Protein AF-A0A173H028-F1 (afdb_monomer_lite)

InterPro domains:
  IPR029062 Class I glutamine amidotransferase-like [G3DSA:3.40.50.880] (1-66)
  IPR029062 Class I glutamine amidotransferase-like [SSF52317] (2-49)

Secondary structur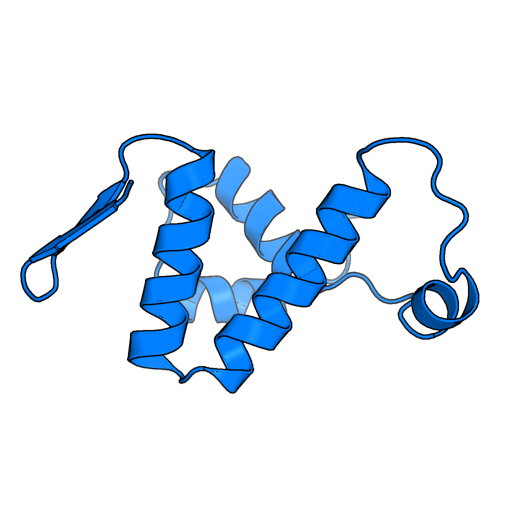e (DSSP, 8-state):
-EEEETTEEEESSHHHHHHHHHHHHHHHH-HHHHHHHHHHHHHHHHHHS----S-HHHHHHT-SPPHHHHHHHHHHH-TTS---HHHHHHHHHH-S----

Organism: NCBI:txid656179

pLDDT: mean 73.79, std 15.65, range [30.72, 91.56]

Structure (mmCIF, N/CA/C/O backbone):
data_AF-A0A173H028-F1
#
_entry.id   AF-A0A173H028-F1
#
loop_
_atom_site.group_PDB
_atom_site.id
_atom_site.type_symbol
_atom_site.label_atom_id
_atom_site.label_alt_id
_atom_site.label_comp_id
_atom_site.label_asym_id
_atom_site.label_entity_id
_atom_site.label_seq_id
_atom_site.pdbx_PDB_ins_code
_atom_site.Cartn_x
_atom_site.Cartn_y
_atom_site.Cartn_z
_atom_site.occupancy
_atom_site.B_iso_or_equiv
_atom_site.auth_seq_id
_atom_site.auth_comp_id
_atom_site.auth_asym_id
_atom_site.auth_atom_id
_atom_site.pdbx_PDB_model_num
ATOM 1 N N . MET A 1 1 ? 4.346 14.752 3.315 1.00 75.75 1 MET A N 1
ATOM 2 C CA . MET A 1 1 ? 2.957 15.223 3.267 1.00 75.75 1 MET A CA 1
ATOM 3 C C . MET A 1 1 ? 2.275 14.547 2.096 1.00 75.75 1 MET A C 1
ATOM 5 O O . MET A 1 1 ? 2.845 14.534 1.010 1.00 75.75 1 MET A O 1
ATOM 9 N N . PHE A 1 2 ? 1.100 13.978 2.335 1.00 87.88 2 PHE A N 1
ATOM 10 C CA . PHE A 1 2 ? 0.178 13.560 1.288 1.00 87.88 2 PHE A CA 1
ATOM 11 C C . PHE A 1 2 ? -1.139 14.326 1.458 1.00 87.88 2 PHE A C 1
ATOM 13 O O . PHE A 1 2 ? -1.397 14.877 2.531 1.00 87.88 2 PHE A O 1
ATOM 20 N N . VAL A 1 3 ? -1.945 14.383 0.403 1.00 89.75 3 VAL A N 1
ATOM 21 C CA . VAL A 1 3 ? -3.280 14.992 0.407 1.00 89.75 3 VAL A CA 1
ATOM 22 C C . VAL A 1 3 ? -4.273 13.982 -0.152 1.00 89.75 3 VAL A C 1
ATOM 24 O O . VAL A 1 3 ? -3.948 13.270 -1.100 1.00 89.75 3 VAL A O 1
ATOM 27 N N . ARG A 1 4 ? -5.470 13.940 0.439 1.00 91.56 4 ARG A N 1
ATOM 28 C CA . ARG A 1 4 ? -6.629 13.197 -0.059 1.00 91.56 4 ARG A CA 1
ATOM 29 C C . ARG A 1 4 ? -7.727 14.188 -0.437 1.00 91.56 4 ARG A C 1
ATOM 31 O O . ARG A 1 4 ? -8.111 15.003 0.400 1.00 91.56 4 ARG A O 1
ATOM 38 N N . ASP A 1 5 ? -8.241 14.076 -1.654 1.00 90.62 5 ASP A N 1
ATOM 39 C CA . ASP A 1 5 ? -9.425 14.783 -2.141 1.00 90.62 5 ASP A CA 1
ATOM 40 C C . ASP A 1 5 ? -10.408 13.758 -2.726 1.00 90.62 5 ASP A C 1
ATOM 42 O O . ASP A 1 5 ? -10.208 13.229 -3.820 1.00 90.62 5 ASP A O 1
ATOM 46 N N . GLY A 1 6 ? -11.425 13.396 -1.939 1.00 89.44 6 GLY A N 1
ATOM 47 C CA . GLY A 1 6 ? -12.320 12.282 -2.256 1.00 89.44 6 GLY A CA 1
ATOM 48 C C . GLY A 1 6 ? -11.557 10.961 -2.404 1.00 89.44 6 GLY A C 1
ATOM 49 O O . GLY A 1 6 ? -10.973 10.463 -1.433 1.00 89.44 6 GLY A O 1
ATOM 50 N N . ASP A 1 7 ? -11.567 10.425 -3.623 1.00 86.19 7 ASP A N 1
ATOM 51 C CA . ASP A 1 7 ? -10.892 9.179 -4.008 1.00 86.19 7 ASP A CA 1
ATOM 52 C C . ASP A 1 7 ? -9.484 9.418 -4.581 1.00 86.19 7 ASP A C 1
ATOM 54 O O . ASP A 1 7 ? -8.745 8.469 -4.839 1.00 86.19 7 ASP A O 1
ATOM 58 N N . LEU A 1 8 ? -9.078 10.680 -4.771 1.00 89.06 8 LEU A N 1
ATOM 59 C CA . LEU A 1 8 ? -7.753 11.032 -5.271 1.00 89.06 8 LEU 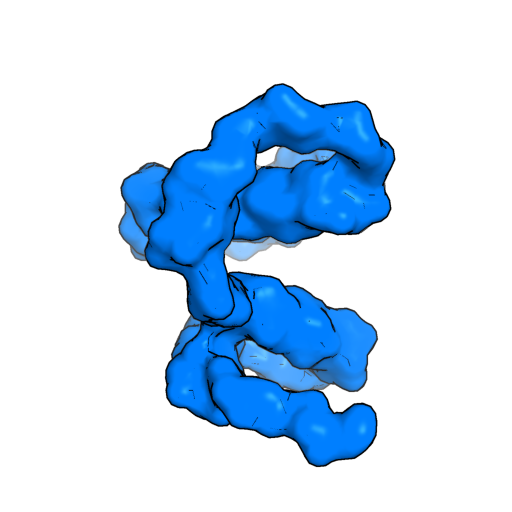A CA 1
ATOM 60 C C . LEU A 1 8 ? -6.778 11.248 -4.114 1.00 89.06 8 LEU A C 1
ATOM 62 O O . LEU A 1 8 ? -7.014 12.062 -3.221 1.00 89.06 8 LEU A O 1
ATOM 66 N N . TRP A 1 9 ? -5.636 10.569 -4.172 1.00 90.56 9 TRP A N 1
ATOM 67 C CA . TRP A 1 9 ? -4.557 10.713 -3.201 1.00 90.56 9 TRP A CA 1
ATOM 68 C C . TRP A 1 9 ? -3.249 11.069 -3.901 1.00 90.56 9 TRP A C 1
ATOM 70 O O . TRP A 1 9 ? -2.881 10.454 -4.901 1.00 90.56 9 TRP A O 1
ATOM 80 N N . THR A 1 10 ? -2.520 12.034 -3.342 1.00 88.81 10 THR A N 1
ATOM 81 C CA . THR A 1 10 ? -1.258 12.523 -3.911 1.00 88.81 10 THR A CA 1
ATOM 82 C C . THR A 1 10 ? -0.198 12.637 -2.823 1.00 88.81 10 THR A C 1
ATOM 84 O O . THR A 1 10 ? -0.445 13.253 -1.784 1.00 88.81 10 THR A O 1
ATOM 87 N N . SER A 1 11 ? 1.002 12.100 -3.067 1.00 88.81 11 SER A N 1
ATOM 88 C CA . SER A 1 11 ? 2.155 12.231 -2.163 1.00 88.81 11 SER A CA 1
ATOM 89 C C . SER A 1 11 ? 3.207 13.191 -2.721 1.00 88.81 11 SER A C 1
ATOM 91 O O . SER A 1 11 ? 3.397 13.295 -3.931 1.00 88.81 11 SER A O 1
ATOM 93 N N . GLY A 1 12 ? 3.903 13.902 -1.831 1.00 86.12 12 GLY A N 1
ATOM 94 C CA . GLY A 1 12 ? 4.980 14.833 -2.192 1.00 86.12 12 GLY A CA 1
ATOM 95 C C . GLY A 1 12 ? 6.372 14.197 -2.313 1.00 86.12 12 GLY A C 1
ATOM 96 O O . GLY A 1 12 ? 7.354 14.927 -2.413 1.00 86.12 12 GLY A O 1
ATOM 97 N N . GLY A 1 13 ? 6.493 12.868 -2.241 1.00 76.94 13 GLY A N 1
ATOM 98 C CA . GLY A 1 13 ? 7.776 12.161 -2.280 1.00 76.94 13 GLY A CA 1
ATOM 99 C C . GLY A 1 13 ? 7.696 10.725 -1.759 1.00 76.94 13 GLY A C 1
ATOM 100 O O . GLY A 1 13 ? 6.735 10.363 -1.080 1.00 76.94 13 GLY A O 1
ATOM 101 N N . VAL A 1 14 ? 8.734 9.926 -2.032 1.00 68.81 14 VAL A N 1
ATOM 102 C CA . VAL A 1 14 ? 8.770 8.463 -1.810 1.00 68.81 14 VAL A CA 1
ATOM 103 C C . VAL A 1 14 ? 8.397 8.063 -0.380 1.00 68.81 14 VAL A C 1
ATOM 105 O O . VAL A 1 14 ? 7.470 7.285 -0.183 1.00 68.81 14 VAL A O 1
ATOM 108 N N . THR A 1 15 ? 9.041 8.647 0.635 1.00 67.56 15 THR A N 1
ATOM 109 C CA . THR A 1 15 ? 8.753 8.327 2.047 1.00 67.56 15 THR A CA 1
ATOM 110 C C . THR A 1 15 ? 7.316 8.675 2.426 1.00 67.56 15 THR A C 1
ATOM 112 O O . THR A 1 15 ? 6.649 7.927 3.127 1.00 67.56 15 THR A O 1
ATOM 115 N N . THR A 1 16 ? 6.802 9.783 1.891 1.00 78.50 16 THR A N 1
ATOM 116 C CA . THR A 1 16 ? 5.425 10.220 2.147 1.00 78.50 16 THR A CA 1
ATOM 117 C C . THR A 1 16 ? 4.400 9.394 1.373 1.00 78.50 16 THR A C 1
ATOM 119 O O . THR A 1 16 ? 3.226 9.414 1.726 1.00 78.50 16 THR A O 1
ATOM 122 N N . GLY A 1 17 ? 4.840 8.669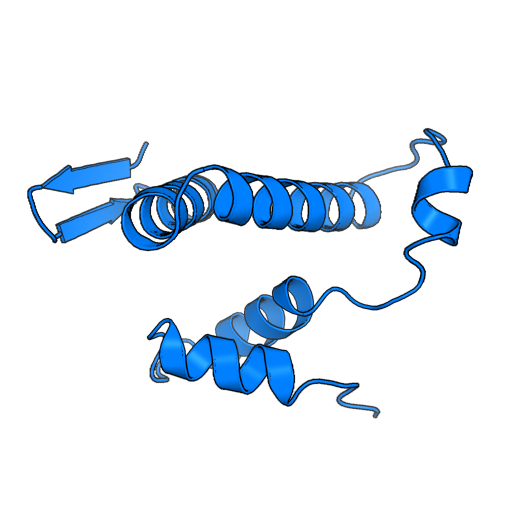 0.339 1.00 80.12 17 GLY A N 1
ATOM 123 C CA . GLY A 1 17 ? 4.048 7.682 -0.384 1.00 80.12 17 GLY A CA 1
ATOM 124 C C . GLY A 1 17 ? 3.788 6.424 0.443 1.00 80.12 17 GLY A C 1
ATOM 125 O O . GLY A 1 17 ? 2.693 5.883 0.363 1.00 80.12 17 GLY A O 1
ATOM 126 N N . ILE A 1 18 ? 4.731 6.011 1.299 1.00 79.25 18 ILE A N 1
ATOM 127 C CA . ILE A 1 18 ? 4.540 4.875 2.219 1.00 79.25 18 ILE A CA 1
ATOM 128 C C . ILE A 1 18 ? 3.470 5.214 3.262 1.00 79.25 18 ILE A C 1
ATOM 130 O O . ILE A 1 18 ? 2.510 4.465 3.427 1.00 79.25 18 ILE A O 1
ATOM 134 N N . ASP A 1 19 ? 3.582 6.378 3.907 1.00 82.56 19 ASP A N 1
ATOM 135 C CA . ASP A 1 19 ? 2.573 6.843 4.869 1.00 82.56 19 ASP A CA 1
ATOM 136 C C . ASP A 1 19 ? 1.194 7.017 4.209 1.00 82.56 19 ASP A C 1
ATOM 138 O O . ASP A 1 19 ? 0.165 6.698 4.803 1.00 82.56 19 ASP A O 1
ATOM 142 N N . MET A 1 20 ? 1.170 7.499 2.960 1.00 88.50 20 MET A N 1
ATOM 143 C CA . MET A 1 20 ? -0.052 7.626 2.166 1.00 88.50 20 MET A CA 1
ATOM 144 C C . MET A 1 20 ? -0.689 6.262 1.882 1.00 88.50 20 MET A C 1
ATOM 146 O O . MET A 1 20 ? -1.893 6.112 2.071 1.00 88.50 20 MET A O 1
ATOM 150 N N . ALA A 1 21 ? 0.104 5.270 1.471 1.00 86.75 21 ALA A N 1
ATOM 151 C CA . ALA A 1 21 ? -0.375 3.919 1.192 1.00 86.75 21 ALA A CA 1
ATOM 152 C C . ALA A 1 21 ? -0.949 3.249 2.450 1.00 86.75 21 ALA A C 1
ATOM 154 O O . ALA A 1 21 ? -2.017 2.645 2.391 1.00 86.75 21 ALA A O 1
ATOM 155 N N . LEU A 1 22 ? -0.303 3.420 3.609 1.00 86.50 22 LEU A N 1
ATOM 156 C CA . LEU A 1 22 ? -0.851 2.958 4.889 1.00 86.50 22 LEU A CA 1
ATOM 157 C C . LEU A 1 22 ? -2.188 3.641 5.217 1.00 86.50 22 LEU A C 1
ATOM 159 O O . LEU A 1 22 ? -3.113 2.982 5.687 1.00 86.50 22 LEU A O 1
ATOM 163 N N . GLY A 1 23 ? -2.315 4.938 4.921 1.00 87.44 23 GLY A N 1
ATOM 164 C CA . GLY A 1 23 ? -3.570 5.677 5.065 1.00 87.44 23 GLY A CA 1
ATOM 165 C C . GLY A 1 23 ? -4.689 5.193 4.132 1.00 87.44 23 GLY A C 1
ATOM 166 O O . GLY A 1 23 ? -5.847 5.167 4.548 1.00 87.44 23 GLY A O 1
ATOM 167 N N . MET A 1 24 ? -4.362 4.784 2.902 1.00 89.69 24 MET A N 1
ATOM 168 C CA . MET A 1 24 ? -5.320 4.163 1.973 1.00 89.69 24 MET A CA 1
ATOM 169 C C . MET A 1 24 ? -5.793 2.807 2.499 1.00 89.69 24 MET A C 1
ATOM 171 O O . MET A 1 24 ? -6.990 2.569 2.608 1.00 89.69 24 MET A O 1
ATOM 175 N N . ILE A 1 25 ? -4.854 1.951 2.911 1.00 88.19 25 ILE A N 1
ATOM 176 C CA . ILE A 1 25 ? -5.158 0.628 3.469 1.00 88.19 25 ILE A CA 1
ATOM 177 C C . ILE A 1 25 ? -6.044 0.752 4.708 1.00 88.19 25 ILE A C 1
ATOM 179 O O . ILE A 1 25 ? -6.992 -0.010 4.869 1.00 88.19 25 ILE A O 1
ATOM 183 N N . GLU A 1 26 ? -5.765 1.719 5.582 1.00 88.94 26 GLU A N 1
ATOM 184 C CA . GLU A 1 26 ? -6.620 1.980 6.736 1.00 88.94 26 GLU A CA 1
ATOM 185 C C . GLU A 1 26 ? -8.041 2.380 6.322 1.00 88.94 26 GLU A C 1
ATOM 187 O O . GLU A 1 26 ? -9.002 1.938 6.953 1.00 88.94 26 GLU A O 1
ATOM 192 N N . ALA A 1 27 ? -8.181 3.223 5.296 1.00 88.38 27 ALA A N 1
ATOM 193 C CA . ALA A 1 27 ? -9.486 3.667 4.822 1.00 88.38 27 ALA A CA 1
ATOM 194 C C . ALA A 1 27 ? -10.322 2.508 4.253 1.00 88.38 27 ALA A C 1
ATOM 196 O O . ALA A 1 27 ? -11.535 2.492 4.462 1.00 88.38 27 ALA A O 1
ATOM 197 N N . ASP A 1 28 ? -9.675 1.544 3.596 1.00 88.38 28 ASP A N 1
ATOM 198 C CA . ASP A 1 28 ? -10.346 0.439 2.907 1.00 88.38 28 ASP A CA 1
ATOM 199 C C . ASP A 1 28 ? -10.556 -0.791 3.807 1.00 88.38 28 ASP A C 1
ATOM 201 O O . ASP A 1 28 ? -11.605 -1.434 3.759 1.00 88.38 28 ASP A O 1
ATOM 205 N N . LEU A 1 29 ? -9.564 -1.127 4.640 1.00 88.25 29 LEU A N 1
ATOM 206 C CA . LEU A 1 29 ? -9.487 -2.384 5.402 1.00 88.25 29 LEU A CA 1
ATOM 207 C C . LEU A 1 29 ? -9.439 -2.179 6.924 1.00 88.25 29 LEU A C 1
ATOM 209 O O . LEU A 1 29 ? -9.472 -3.145 7.689 1.00 88.25 29 LEU A O 1
ATOM 213 N N . GLY A 1 30 ? -9.385 -0.928 7.381 1.00 89.12 30 GLY A N 1
ATOM 214 C CA . GLY A 1 30 ? -9.360 -0.570 8.792 1.00 89.12 30 GLY A CA 1
ATOM 215 C C . GLY A 1 30 ? -7.959 -0.494 9.403 1.00 89.12 30 GLY A C 1
ATOM 216 O O . GLY A 1 30 ? -6.949 -0.950 8.865 1.00 89.12 30 GLY A O 1
ATOM 217 N N . ARG A 1 31 ? -7.910 0.107 10.596 1.00 86.12 31 ARG A N 1
ATOM 218 C CA . ARG A 1 31 ? -6.669 0.435 11.316 1.00 86.12 31 ARG A CA 1
ATOM 219 C C . ARG A 1 31 ? -5.816 -0.783 11.661 1.00 86.12 31 ARG A C 1
ATOM 221 O O . ARG A 1 31 ? -4.596 -0.669 11.673 1.00 86.12 31 ARG A O 1
ATOM 228 N N . GLU A 1 32 ? -6.434 -1.911 11.995 1.00 85.06 32 GLU A N 1
ATOM 229 C CA . GLU A 1 32 ? -5.716 -3.113 12.437 1.00 85.06 32 GLU A CA 1
ATOM 230 C C . GLU A 1 32 ? -4.794 -3.641 11.332 1.00 85.06 32 GLU A C 1
ATOM 232 O O . GLU A 1 32 ? -3.589 -3.758 11.545 1.00 85.06 32 GLU A O 1
ATOM 237 N N . VAL A 1 33 ? -5.337 -3.804 10.121 1.00 83.75 33 VAL A N 1
ATOM 238 C CA . VAL A 1 33 ? -4.589 -4.252 8.938 1.00 83.75 33 VAL A CA 1
ATOM 239 C C . VAL A 1 33 ? -3.456 -3.281 8.598 1.00 83.75 33 VAL A C 1
ATOM 241 O O . VAL A 1 33 ? -2.323 -3.702 8.369 1.00 83.75 33 VAL A O 1
ATOM 244 N N . ALA A 1 34 ? -3.726 -1.972 8.620 1.00 84.38 34 ALA A N 1
ATOM 245 C CA . ALA A 1 34 ? -2.705 -0.961 8.348 1.00 84.38 34 ALA A CA 1
ATOM 246 C C . ALA A 1 34 ? -1.556 -0.992 9.374 1.00 84.38 34 ALA A C 1
ATOM 248 O O . ALA A 1 34 ? -0.389 -0.863 9.006 1.00 84.38 34 ALA A O 1
ATOM 249 N N . MET A 1 35 ? -1.865 -1.192 10.659 1.00 82.31 35 MET A N 1
ATOM 250 C CA . MET A 1 35 ? -0.856 -1.255 11.722 1.00 82.31 35 MET A CA 1
ATOM 251 C C . MET A 1 35 ? -0.007 -2.523 11.649 1.00 82.31 35 MET A C 1
ATOM 253 O O . MET A 1 35 ? 1.186 -2.461 11.947 1.00 82.31 35 MET A O 1
ATOM 257 N N . ASP A 1 36 ? -0.585 -3.651 11.243 1.00 82.81 36 ASP A N 1
ATOM 258 C CA . ASP A 1 36 ? 0.173 -4.885 11.035 1.00 82.81 36 ASP A CA 1
ATOM 259 C C . ASP A 1 36 ? 1.154 -4.746 9.868 1.00 82.81 36 ASP A C 1
ATOM 261 O O . ASP A 1 36 ? 2.337 -5.052 10.019 1.00 82.81 36 ASP A O 1
ATOM 265 N N . ILE A 1 37 ? 0.721 -4.145 8.759 1.00 82.62 37 ILE A N 1
ATOM 266 C CA . ILE A 1 37 ? 1.608 -3.843 7.628 1.00 82.62 37 ILE A CA 1
ATOM 267 C C . ILE A 1 37 ? 2.703 -2.849 8.042 1.00 82.62 37 ILE A C 1
ATOM 269 O O . ILE A 1 37 ? 3.877 -3.066 7.747 1.00 82.62 37 ILE A O 1
ATOM 273 N N . ALA A 1 38 ? 2.365 -1.785 8.777 1.00 83.00 38 ALA A N 1
ATOM 274 C CA . ALA A 1 38 ? 3.347 -0.807 9.248 1.00 83.00 38 ALA A CA 1
ATOM 275 C C . ALA A 1 38 ? 4.428 -1.437 10.148 1.00 83.00 38 ALA A C 1
ATOM 277 O O . ALA A 1 38 ? 5.601 -1.068 10.057 1.00 83.00 38 ALA A O 1
ATOM 278 N N . ARG A 1 39 ? 4.056 -2.406 10.997 1.00 78.94 39 ARG A N 1
ATOM 279 C CA . ARG A 1 39 ? 5.005 -3.165 11.830 1.00 78.94 39 ARG A CA 1
ATOM 280 C C . ARG A 1 39 ? 5.952 -4.002 10.981 1.00 78.94 39 ARG A C 1
ATOM 282 O O . ARG A 1 39 ? 7.155 -3.971 11.230 1.00 78.94 39 ARG A O 1
ATOM 289 N N . ASP A 1 40 ? 5.438 -4.688 9.967 1.00 76.12 40 ASP A N 1
ATOM 290 C CA . ASP A 1 40 ? 6.255 -5.488 9.052 1.00 76.12 40 ASP A CA 1
ATOM 291 C C . ASP A 1 40 ? 7.242 -4.620 8.257 1.00 76.12 40 ASP A C 1
ATOM 293 O O . ASP A 1 40 ? 8.423 -4.961 8.139 1.00 76.12 40 ASP A O 1
ATOM 297 N N . LEU A 1 41 ? 6.800 -3.448 7.787 1.00 76.38 41 LEU A N 1
ATOM 298 C CA . LEU A 1 41 ? 7.670 -2.467 7.131 1.00 76.38 41 LEU A CA 1
ATOM 299 C C . LEU A 1 41 ? 8.735 -1.913 8.079 1.00 76.38 41 LEU A C 1
ATOM 301 O O . LEU A 1 41 ? 9.894 -1.775 7.692 1.00 76.38 41 LEU A O 1
ATOM 305 N N . ALA A 1 42 ? 8.380 -1.635 9.334 1.00 71.75 42 ALA A N 1
ATOM 306 C CA . ALA A 1 42 ? 9.340 -1.195 10.340 1.00 71.75 42 ALA A CA 1
ATOM 307 C C . ALA A 1 42 ? 10.378 -2.287 10.652 1.00 71.75 42 ALA A C 1
ATOM 309 O O . ALA A 1 42 ? 11.566 -1.983 10.745 1.00 71.75 42 ALA A O 1
ATOM 310 N N . LEU A 1 43 ? 9.970 -3.560 10.742 1.00 62.22 43 LEU A N 1
ATOM 311 C CA . LEU A 1 43 ? 10.892 -4.696 10.870 1.00 62.22 43 LEU A CA 1
ATOM 312 C C . LEU A 1 43 ? 11.826 -4.810 9.655 1.00 62.22 43 LEU A C 1
ATOM 314 O O . LEU A 1 43 ? 13.015 -5.090 9.818 1.00 62.22 43 LEU A O 1
ATOM 318 N N . PHE A 1 44 ? 11.320 -4.554 8.446 1.00 60.88 44 PHE A N 1
ATOM 319 C CA . PHE A 1 44 ? 12.133 -4.497 7.231 1.00 60.88 44 PHE A CA 1
ATOM 320 C C . PHE A 1 44 ? 13.166 -3.357 7.275 1.00 60.88 44 PHE A C 1
ATOM 322 O O . PHE A 1 44 ? 14.353 -3.605 7.056 1.00 60.88 44 PHE A O 1
ATOM 329 N N . VAL A 1 45 ? 12.753 -2.134 7.625 1.00 61.69 45 VAL A N 1
ATOM 330 C CA . VAL A 1 45 ? 13.650 -0.968 7.745 1.00 61.69 45 VAL A CA 1
ATOM 331 C C . VAL A 1 45 ? 14.714 -1.191 8.826 1.00 61.69 45 VAL A C 1
ATOM 333 O O . VAL A 1 45 ? 15.895 -0.942 8.583 1.00 61.69 45 VAL A O 1
ATOM 336 N N . LEU A 1 4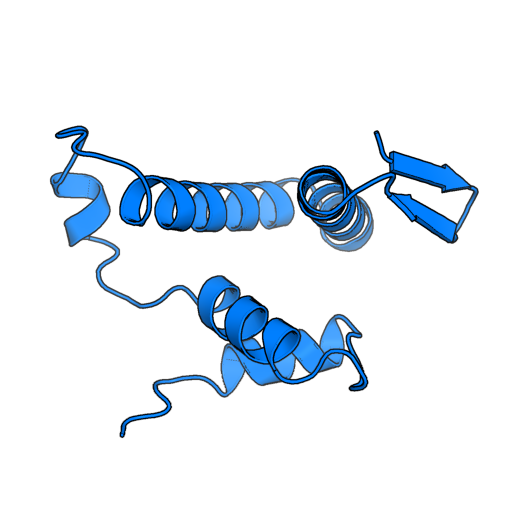6 ? 14.334 -1.735 9.986 1.00 55.09 46 LEU A N 1
ATOM 337 C CA . LEU A 1 46 ? 15.260 -2.063 11.080 1.00 55.09 46 LEU A CA 1
ATOM 338 C C . LEU A 1 46 ? 16.264 -3.165 10.702 1.00 55.09 46 LEU A C 1
ATOM 340 O O . LEU A 1 46 ? 17.373 -3.193 11.229 1.00 55.09 46 LEU A O 1
ATOM 344 N N . ARG A 1 47 ? 15.914 -4.059 9.767 1.00 55.84 47 ARG A N 1
ATOM 345 C CA . ARG A 1 47 ? 16.836 -5.075 9.231 1.00 55.84 47 ARG A CA 1
ATOM 346 C C . ARG A 1 47 ? 17.837 -4.493 8.225 1.00 55.84 47 ARG A C 1
ATOM 348 O O . ARG A 1 47 ? 18.927 -5.043 8.087 1.00 55.84 47 ARG A O 1
ATOM 355 N N . GLY A 1 48 ? 17.471 -3.419 7.521 1.00 57.22 48 GLY A N 1
ATOM 356 C CA . GLY A 1 48 ? 18.313 -2.749 6.521 1.00 57.22 48 GLY A CA 1
ATOM 357 C C . GLY A 1 48 ? 19.177 -1.604 7.063 1.00 57.22 48 GLY A C 1
ATOM 358 O O . GLY A 1 48 ? 20.134 -1.204 6.405 1.00 57.22 48 GLY A O 1
ATOM 359 N N . GLY A 1 49 ? 18.868 -1.083 8.253 1.00 53.50 49 GLY A N 1
ATOM 360 C CA . GLY A 1 49 ? 19.535 0.080 8.834 1.00 53.50 49 GLY A CA 1
ATOM 361 C C . GLY A 1 49 ? 20.111 -0.194 10.219 1.00 53.50 49 GLY A C 1
ATOM 362 O O . GLY A 1 49 ? 19.401 -0.067 11.204 1.00 53.50 49 GLY A O 1
ATOM 363 N N . ALA A 1 50 ? 21.414 -0.482 10.257 1.00 47.78 50 ALA A N 1
ATOM 364 C CA . ALA A 1 50 ? 22.324 -0.356 11.401 1.00 47.78 50 ALA A CA 1
ATOM 365 C C . ALA A 1 50 ? 22.000 -1.136 12.700 1.00 47.78 50 ALA A C 1
ATOM 367 O O . ALA A 1 50 ? 20.999 -0.924 13.372 1.00 47.78 50 ALA A O 1
ATOM 368 N N . GLU A 1 51 ? 22.954 -1.993 13.083 1.00 51.88 51 GLU A N 1
ATOM 369 C CA . GLU A 1 51 ? 23.253 -2.491 14.437 1.00 51.88 51 GLU A CA 1
ATOM 370 C C . GLU A 1 51 ? 22.352 -1.990 15.589 1.00 51.88 51 GLU A C 1
ATOM 372 O O . GLU A 1 51 ? 22.747 -1.140 16.387 1.00 51.88 51 GLU A O 1
ATOM 377 N N . SER A 1 52 ? 21.166 -2.573 15.768 1.00 49.72 52 SER A N 1
ATOM 378 C CA . SER A 1 52 ? 20.439 -2.435 17.031 1.00 49.72 52 SER A CA 1
ATOM 379 C C . SER A 1 52 ? 20.059 -3.810 17.565 1.00 49.72 52 SER A C 1
ATOM 381 O O . SER A 1 52 ? 19.189 -4.516 17.063 1.00 49.72 52 SER A O 1
ATOM 383 N N . GLN A 1 53 ? 20.787 -4.218 18.605 1.00 50.03 53 GLN A N 1
ATOM 384 C CA . GLN A 1 53 ? 20.500 -5.383 19.439 1.00 50.03 53 GLN A CA 1
ATOM 385 C C . GLN A 1 53 ? 19.253 -5.113 20.289 1.00 50.03 53 GLN A C 1
ATOM 387 O O . GLN A 1 53 ? 19.320 -5.042 21.515 1.00 50.03 53 GLN A O 1
ATOM 392 N N . VAL A 1 54 ? 18.105 -4.936 19.643 1.00 48.91 54 VAL A N 1
ATOM 393 C CA . VAL A 1 54 ? 16.817 -4.825 20.320 1.00 48.91 54 VAL A CA 1
ATOM 394 C C . VAL A 1 54 ? 15.944 -5.979 19.839 1.00 48.91 54 VAL A C 1
ATOM 396 O O . VAL A 1 54 ? 15.391 -5.984 18.747 1.00 48.91 54 VAL A O 1
ATOM 399 N N . SER A 1 55 ? 15.876 -6.993 20.705 1.00 42.59 55 SER A N 1
ATOM 400 C CA . SER A 1 55 ? 14.903 -8.092 20.699 1.00 42.59 55 SER A CA 1
ATOM 401 C C . SER A 1 55 ? 15.021 -9.130 19.577 1.00 42.59 55 SER A C 1
ATOM 403 O O . SER A 1 55 ? 14.051 -9.470 18.901 1.00 42.59 55 SER A O 1
ATOM 405 N N . ARG A 1 56 ? 16.189 -9.779 19.495 1.00 49.59 56 ARG A N 1
ATOM 406 C CA . ARG A 1 56 ? 16.418 -11.032 18.743 1.00 49.59 56 ARG A CA 1
ATOM 407 C C . ARG A 1 56 ? 15.372 -12.132 19.036 1.00 49.59 56 ARG A C 1
ATOM 409 O O . ARG A 1 56 ? 15.182 -13.013 18.208 1.00 49.59 56 ARG A O 1
ATOM 416 N N . SER A 1 57 ? 14.676 -12.091 20.178 1.00 51.59 57 SER A N 1
ATOM 417 C CA . SER A 1 57 ? 13.627 -13.058 20.540 1.00 51.59 57 SER A CA 1
ATOM 418 C C . SER A 1 57 ? 12.315 -12.900 19.760 1.00 51.59 57 SER A C 1
ATOM 420 O O . SER A 1 57 ? 11.716 -13.920 19.435 1.00 51.59 57 SER A O 1
ATOM 422 N N . LEU A 1 58 ? 11.883 -11.677 19.416 1.00 52.16 58 LEU A N 1
ATOM 423 C CA . LEU A 1 58 ? 10.707 -11.463 18.552 1.00 52.16 58 LEU A CA 1
ATOM 424 C C . LEU A 1 58 ? 11.044 -11.791 17.089 1.00 52.16 58 LEU A C 1
ATOM 426 O O . LEU A 1 58 ? 10.300 -12.497 16.417 1.00 52.16 58 LEU A O 1
ATOM 430 N N . VAL A 1 59 ? 12.231 -11.365 16.643 1.00 50.97 59 VAL A N 1
ATOM 431 C CA . VAL A 1 59 ? 12.748 -11.590 15.282 1.00 50.97 59 VAL A CA 1
ATOM 432 C C . VAL A 1 59 ? 12.904 -13.083 14.958 1.00 50.97 59 VAL A C 1
ATOM 434 O O . VAL A 1 59 ? 12.623 -13.501 13.839 1.00 50.97 59 VAL A O 1
ATOM 437 N N . LEU A 1 60 ? 13.316 -13.909 15.928 1.00 49.94 60 LEU A N 1
ATOM 438 C CA . LEU A 1 60 ? 13.475 -15.357 15.732 1.00 49.94 60 LEU A CA 1
ATOM 439 C C . LEU A 1 60 ? 12.148 -16.131 15.696 1.00 49.94 60 LEU A C 1
ATOM 441 O O . LEU A 1 60 ? 12.116 -17.213 15.116 1.00 49.94 60 LEU A O 1
ATOM 445 N N . GLN A 1 61 ? 11.062 -15.607 16.279 1.00 51.84 61 GLN A N 1
ATOM 446 C CA . GLN A 1 61 ? 9.735 -16.228 16.145 1.00 51.84 61 GLN A CA 1
ATOM 447 C C . GLN A 1 61 ? 9.041 -15.867 14.825 1.00 51.84 61 GLN A C 1
ATOM 449 O O . GLN A 1 61 ? 8.147 -16.587 14.392 1.00 51.84 61 GLN A O 1
ATOM 454 N N . GLN A 1 62 ? 9.493 -14.806 14.153 1.00 52.28 62 GLN A N 1
ATOM 455 C CA . GLN A 1 62 ? 8.964 -14.334 12.872 1.00 52.28 62 GLN A CA 1
ATOM 456 C C . GLN A 1 62 ? 9.900 -14.655 11.698 1.00 52.28 62 GLN A C 1
ATOM 458 O O . GLN A 1 62 ? 9.954 -13.910 10.728 1.00 52.28 62 GLN A O 1
ATOM 463 N N . GLY A 1 63 ? 10.651 -15.761 11.761 1.00 47.84 63 GLY A N 1
ATOM 464 C CA . GLY A 1 63 ? 11.615 -16.182 10.730 1.00 47.84 63 GLY A CA 1
ATOM 465 C C . GLY A 1 63 ? 11.045 -16.464 9.327 1.00 47.84 63 GLY A C 1
ATOM 466 O O . GLY A 1 63 ? 11.758 -17.030 8.501 1.00 47.84 63 GLY A O 1
ATOM 467 N N . ALA A 1 64 ? 9.798 -16.088 9.047 1.00 54.19 64 ALA A N 1
ATOM 468 C CA . ALA A 1 64 ? 9.187 -16.127 7.730 1.00 54.19 64 ALA A CA 1
ATOM 469 C C . ALA A 1 64 ? 9.332 -14.764 7.037 1.00 54.19 64 ALA A C 1
ATOM 471 O O . ALA A 1 64 ? 9.156 -13.706 7.638 1.00 54.19 64 ALA A O 1
ATOM 472 N N . THR A 1 65 ? 9.663 -14.788 5.752 1.00 58.22 65 THR A N 1
ATOM 473 C CA . THR A 1 65 ? 9.513 -13.654 4.837 1.00 58.22 65 THR A CA 1
ATOM 474 C C . THR A 1 65 ? 8.091 -13.087 4.973 1.00 58.22 65 THR A C 1
ATOM 476 O O . THR A 1 65 ? 7.132 -13.855 4.927 1.00 58.22 65 THR A O 1
ATOM 479 N N . SER A 1 66 ? 7.935 -11.776 5.203 1.00 70.38 66 SER A N 1
ATOM 480 C CA . SER A 1 66 ? 6.600 -11.156 5.231 1.00 70.38 66 SER A CA 1
ATOM 481 C C . SER A 1 66 ? 6.088 -11.007 3.793 1.00 70.38 66 SER A C 1
ATOM 483 O O . SER A 1 66 ? 6.816 -10.433 2.978 1.00 70.38 66 SER A O 1
ATOM 485 N N . PRO A 1 67 ? 4.851 -11.434 3.475 1.00 73.94 67 PRO A N 1
ATOM 486 C CA . PRO A 1 67 ? 4.244 -11.245 2.155 1.00 73.94 67 PRO A CA 1
ATOM 487 C C . PRO A 1 67 ? 4.274 -9.792 1.661 1.00 73.94 67 PRO A C 1
ATOM 489 O O . PRO A 1 67 ? 4.391 -9.542 0.465 1.00 73.94 67 PRO A O 1
ATOM 492 N N . VAL A 1 68 ? 4.234 -8.816 2.577 1.00 73.81 68 VAL A N 1
ATOM 493 C CA . VAL A 1 68 ? 4.333 -7.381 2.257 1.00 73.81 68 VAL A CA 1
ATOM 494 C C . VAL A 1 68 ? 5.679 -7.044 1.609 1.00 73.81 68 VAL A C 1
ATOM 496 O O . VAL A 1 68 ? 5.746 -6.231 0.689 1.00 73.81 68 VAL A O 1
ATOM 499 N N . ARG A 1 69 ? 6.762 -7.679 2.070 1.00 72.50 69 ARG A N 1
ATOM 500 C CA . ARG A 1 69 ? 8.111 -7.452 1.541 1.00 72.50 69 ARG A CA 1
ATOM 501 C C . ARG A 1 69 ? 8.225 -7.914 0.093 1.00 72.50 69 ARG A C 1
ATOM 503 O O . ARG A 1 69 ? 8.836 -7.224 -0.718 1.00 72.50 69 ARG A O 1
ATOM 510 N N . ASP A 1 70 ? 7.624 -9.055 -0.210 1.00 77.50 70 ASP A N 1
ATOM 511 C CA . ASP A 1 70 ? 7.669 -9.634 -1.548 1.00 77.50 70 ASP A CA 1
ATOM 512 C C . ASP A 1 70 ? 6.824 -8.809 -2.524 1.00 77.50 70 ASP A C 1
ATOM 514 O O . ASP A 1 70 ? 7.237 -8.579 -3.658 1.00 77.50 70 ASP A O 1
ATOM 518 N N . VAL A 1 71 ? 5.692 -8.264 -2.063 1.00 81.38 71 VAL A N 1
ATOM 519 C CA . VAL A 1 71 ? 4.894 -7.315 -2.850 1.00 81.38 71 VAL A CA 1
ATOM 520 C C . VAL A 1 71 ? 5.680 -6.037 -3.155 1.00 81.38 71 VAL A C 1
ATOM 522 O O . VAL A 1 71 ? 5.675 -5.598 -4.300 1.00 81.38 71 VAL A O 1
ATOM 525 N N . ILE A 1 72 ? 6.386 -5.447 -2.184 1.00 77.12 72 ILE A N 1
ATOM 526 C CA . ILE A 1 72 ? 7.190 -4.234 -2.431 1.00 77.12 72 ILE A CA 1
ATOM 527 C C . ILE A 1 72 ? 8.291 -4.494 -3.459 1.00 77.12 72 ILE A C 1
ATOM 529 O O . ILE A 1 72 ? 8.434 -3.715 -4.399 1.00 77.12 72 ILE A O 1
ATOM 533 N N . ALA A 1 73 ? 9.027 -5.599 -3.319 1.00 79.56 73 ALA A N 1
ATOM 534 C CA . ALA A 1 73 ? 10.067 -5.974 -4.276 1.00 79.56 73 ALA A CA 1
ATOM 535 C C . ALA A 1 73 ? 9.497 -6.196 -5.691 1.00 79.56 73 ALA A C 1
ATOM 537 O O . ALA A 1 73 ? 10.111 -5.819 -6.693 1.00 79.56 73 ALA A O 1
ATOM 538 N N . TRP A 1 74 ? 8.294 -6.767 -5.779 1.00 84.44 74 TRP A N 1
ATOM 539 C CA . TRP A 1 74 ? 7.601 -6.935 -7.049 1.00 84.44 74 TRP A CA 1
ATOM 540 C C . TRP A 1 74 ? 7.191 -5.588 -7.665 1.00 84.44 74 TRP A C 1
ATOM 542 O O . TRP A 1 74 ? 7.454 -5.362 -8.842 1.00 84.44 74 TRP A O 1
ATOM 552 N N . ILE A 1 75 ? 6.639 -4.657 -6.877 1.00 83.81 75 ILE A N 1
ATOM 553 C CA . ILE A 1 75 ? 6.268 -3.309 -7.349 1.00 83.81 75 ILE A CA 1
ATOM 554 C C . ILE A 1 75 ? 7.487 -2.564 -7.904 1.00 83.81 75 ILE A C 1
ATOM 556 O O . ILE A 1 75 ? 7.398 -1.961 -8.970 1.00 83.81 75 ILE A O 1
ATOM 560 N N . GLU A 1 76 ? 8.636 -2.621 -7.220 1.00 80.62 76 GLU A N 1
ATOM 561 C CA . GLU A 1 76 ? 9.873 -1.951 -7.658 1.00 80.62 76 GLU A CA 1
ATOM 562 C C . GLU A 1 76 ? 10.348 -2.406 -9.049 1.00 80.62 76 GLU A C 1
ATOM 564 O O . GLU A 1 76 ? 10.980 -1.631 -9.767 1.00 80.62 76 GLU A O 1
ATOM 569 N N . SER A 1 77 ? 10.020 -3.638 -9.445 1.00 83.94 77 SER A N 1
ATOM 570 C CA . SER A 1 77 ? 10.338 -4.202 -10.763 1.00 83.94 77 SER A CA 1
ATOM 571 C C . SER A 1 77 ? 9.191 -4.103 -11.780 1.00 83.94 77 SER A C 1
ATOM 573 O O . SER A 1 77 ? 9.433 -4.325 -12.965 1.00 83.94 77 SER A O 1
ATOM 575 N N . HIS A 1 78 ? 7.980 -3.731 -11.349 1.00 86.38 78 HIS A N 1
ATOM 576 C CA . HIS A 1 78 ? 6.748 -3.751 -12.153 1.00 86.38 78 HIS A CA 1
ATOM 577 C C . HIS A 1 78 ? 5.889 -2.490 -11.934 1.00 86.38 78 HIS A C 1
ATOM 579 O O . HIS A 1 78 ? 4.681 -2.567 -11.711 1.00 86.38 78 HIS A O 1
ATOM 585 N N . LEU A 1 79 ? 6.508 -1.306 -11.986 1.00 82.50 79 LEU A N 1
ATOM 586 C CA . LEU A 1 79 ? 5.830 -0.023 -11.733 1.00 82.50 79 LEU A CA 1
ATOM 587 C C . LEU A 1 79 ? 4.710 0.310 -12.738 1.00 82.50 79 LEU A C 1
ATOM 589 O O . LEU A 1 79 ? 3.865 1.154 -12.451 1.00 82.50 79 LEU A O 1
ATOM 593 N N . ASP A 1 80 ? 4.725 -0.309 -13.916 1.00 88.62 80 ASP A N 1
ATOM 594 C CA . ASP A 1 80 ? 3.752 -0.155 -14.999 1.00 88.62 80 ASP A CA 1
ATOM 595 C C . ASP A 1 80 ? 2.650 -1.230 -15.000 1.00 88.62 80 ASP A C 1
ATOM 597 O O . ASP A 1 80 ? 1.752 -1.193 -15.845 1.00 88.62 80 ASP A O 1
ATOM 601 N N . ALA A 1 81 ? 2.700 -2.178 -14.062 1.00 89.69 81 ALA A N 1
ATOM 602 C CA . ALA A 1 81 ? 1.694 -3.220 -13.924 1.00 89.69 81 ALA A CA 1
ATOM 603 C C . ALA A 1 81 ? 0.434 -2.731 -13.186 1.00 89.69 81 ALA A C 1
ATOM 605 O O . ALA A 1 81 ? 0.358 -1.609 -12.685 1.00 89.69 81 ALA A O 1
ATOM 606 N N . ASP A 1 82 ? -0.581 -3.596 -13.110 1.00 87.31 82 ASP A N 1
ATOM 607 C CA . ASP A 1 82 ? -1.753 -3.338 -12.276 1.00 87.31 82 ASP A CA 1
ATOM 608 C C . ASP A 1 82 ? -1.369 -3.415 -10.791 1.00 87.31 82 ASP A C 1
ATOM 610 O O . ASP A 1 82 ? -1.106 -4.492 -10.255 1.00 87.31 82 ASP A O 1
ATOM 614 N N . LEU A 1 83 ? -1.331 -2.252 -10.139 1.00 83.50 83 LEU A N 1
ATOM 615 C CA . LEU A 1 83 ? -1.018 -2.101 -8.717 1.00 83.50 83 LEU A CA 1
ATOM 616 C C . LEU A 1 83 ? -2.282 -2.057 -7.840 1.00 83.50 83 LEU A C 1
ATOM 618 O O . LEU A 1 83 ? -2.238 -1.552 -6.717 1.00 83.50 83 LEU A O 1
ATOM 622 N N . SER A 1 84 ? -3.420 -2.547 -8.345 1.00 82.50 84 SER A N 1
ATOM 623 C CA . SER A 1 84 ? -4.639 -2.697 -7.551 1.00 82.50 84 SER A CA 1
ATOM 624 C C . SER A 1 84 ? -4.423 -3.625 -6.349 1.00 82.50 84 SER A C 1
ATOM 626 O O . SER A 1 84 ? -3.614 -4.556 -6.380 1.00 82.50 84 SER A O 1
ATOM 628 N N . VAL A 1 85 ? -5.174 -3.393 -5.268 1.00 77.31 85 VAL A N 1
ATOM 629 C CA . VAL A 1 85 ? -5.074 -4.196 -4.036 1.00 77.31 85 VAL A CA 1
ATOM 630 C C . VAL A 1 85 ? -5.307 -5.683 -4.319 1.00 77.31 85 VAL A C 1
ATOM 632 O O . VAL A 1 85 ? -4.579 -6.521 -3.792 1.00 77.31 85 VAL A O 1
ATOM 635 N N . ASP A 1 86 ? -6.261 -6.017 -5.192 1.00 82.25 86 ASP A N 1
ATOM 636 C CA . ASP A 1 86 ? -6.558 -7.402 -5.570 1.00 82.25 86 ASP A CA 1
ATOM 637 C C . ASP A 1 86 ? -5.387 -8.070 -6.310 1.00 82.25 86 ASP A C 1
ATOM 639 O O . ASP A 1 86 ? -5.053 -9.227 -6.029 1.00 82.25 86 ASP A O 1
ATOM 643 N N . ALA A 1 87 ? -4.726 -7.341 -7.217 1.00 86.38 87 ALA A N 1
ATOM 644 C CA . ALA A 1 87 ? -3.551 -7.830 -7.932 1.00 86.38 87 ALA A CA 1
ATOM 645 C C . ALA A 1 87 ? -2.369 -8.056 -6.976 1.00 86.38 87 ALA A C 1
ATOM 647 O O . ALA A 1 87 ? -1.762 -9.130 -6.969 1.00 86.38 87 ALA A O 1
ATOM 648 N N . LEU A 1 88 ? -2.092 -7.097 -6.091 1.00 84.62 88 LEU A N 1
ATOM 649 C CA . LEU A 1 88 ? -1.009 -7.207 -5.112 1.00 84.62 88 LEU A CA 1
ATOM 650 C C . LEU A 1 88 ? -1.287 -8.285 -4.050 1.00 84.62 88 LEU A C 1
ATOM 652 O O . LEU A 1 88 ? -0.370 -8.984 -3.620 1.00 84.62 88 LEU A O 1
ATOM 656 N N . ALA A 1 89 ? -2.549 -8.499 -3.671 1.00 84.00 89 ALA A N 1
ATOM 657 C CA . ALA A 1 89 ? -2.949 -9.598 -2.793 1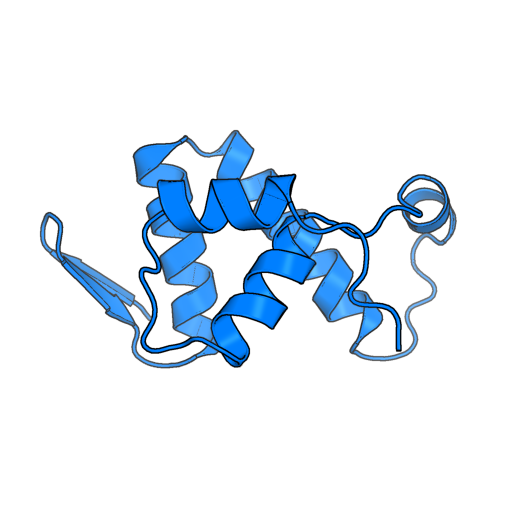.00 84.00 89 ALA A CA 1
ATOM 658 C C . ALA A 1 89 ? -2.759 -10.973 -3.455 1.00 84.00 89 ALA A C 1
ATOM 660 O O . ALA A 1 89 ? -2.501 -11.968 -2.769 1.00 84.00 89 ALA A O 1
ATOM 661 N N . ALA A 1 90 ? -2.873 -11.064 -4.784 1.00 86.56 90 ALA A N 1
ATOM 662 C CA . ALA A 1 90 ? -2.505 -12.273 -5.513 1.00 86.56 90 ALA A CA 1
ATOM 663 C C . ALA A 1 90 ? -0.989 -12.513 -5.453 1.00 86.56 90 ALA A C 1
ATOM 665 O O . ALA A 1 90 ? -0.584 -13.622 -5.113 1.00 86.56 90 ALA A O 1
ATOM 666 N N . VAL A 1 91 ? -0.168 -11.476 -5.661 1.00 84.50 91 VAL A N 1
ATOM 667 C CA . VAL A 1 91 ? 1.300 -11.555 -5.524 1.00 84.50 91 VAL A CA 1
ATOM 668 C C . VAL A 1 91 ? 1.695 -12.007 -4.115 1.00 84.50 91 VAL A C 1
ATOM 670 O O . VAL A 1 91 ? 2.410 -12.993 -3.967 1.00 84.50 91 VAL A O 1
ATOM 673 N N . ALA A 1 92 ? 1.136 -11.391 -3.068 1.00 83.12 92 ALA A N 1
ATOM 674 C CA . ALA A 1 92 ? 1.390 -11.762 -1.671 1.00 83.12 92 ALA A CA 1
ATOM 675 C C . ALA A 1 92 ? 1.101 -13.246 -1.366 1.00 83.12 92 ALA A C 1
ATOM 677 O O . ALA A 1 92 ? 1.759 -13.854 -0.525 1.00 83.12 92 ALA A O 1
ATOM 678 N N . ARG A 1 93 ? 0.105 -13.838 -2.041 1.00 80.44 93 ARG A N 1
ATOM 679 C CA . ARG A 1 93 ? -0.261 -15.259 -1.898 1.00 80.44 93 ARG A CA 1
ATOM 680 C C . ARG A 1 93 ? 0.552 -16.196 -2.791 1.00 80.44 93 ARG A C 1
ATOM 682 O O . ARG A 1 93 ? 0.556 -17.399 -2.543 1.00 80.44 93 ARG A O 1
ATOM 689 N N . MET A 1 94 ? 1.180 -15.668 -3.836 1.00 70.25 94 MET A N 1
ATOM 690 C CA . MET A 1 94 ? 1.933 -16.428 -4.835 1.00 70.25 94 MET A CA 1
ATOM 691 C C . MET A 1 94 ? 3.443 -16.393 -4.614 1.00 70.25 94 MET A C 1
ATOM 693 O O . MET A 1 94 ? 4.132 -17.194 -5.239 1.00 70.25 94 MET A O 1
ATOM 697 N N . SER A 1 95 ? 3.949 -15.522 -3.738 1.00 58.78 95 SER A N 1
ATOM 698 C CA . SER A 1 95 ? 5.382 -15.363 -3.486 1.00 58.78 95 SER A CA 1
ATOM 699 C C . SER A 1 95 ? 5.881 -16.227 -2.322 1.00 58.78 95 SER A C 1
ATOM 701 O O . SER A 1 95 ? 5.801 -15.839 -1.160 1.00 58.78 95 SER A O 1
ATOM 703 N N . PRO A 1 96 ? 6.451 -17.403 -2.618 1.00 53.03 96 PRO A N 1
ATOM 704 C CA . PRO A 1 96 ? 7.515 -17.980 -1.818 1.00 53.03 96 PRO A CA 1
ATOM 705 C C . PRO A 1 96 ? 8.760 -18.139 -2.701 1.00 53.03 96 PRO A C 1
ATOM 707 O O . PRO A 1 96 ? 8.883 -19.114 -3.434 1.00 53.03 96 PRO A O 1
ATOM 710 N N . HIS A 1 97 ? 9.699 -17.192 -2.592 1.00 55.12 97 HIS A N 1
ATOM 711 C CA . HIS A 1 97 ? 11.036 -17.226 -3.205 1.00 55.12 97 HIS A CA 1
ATOM 712 C C . HIS A 1 97 ? 11.105 -17.285 -4.747 1.00 55.12 97 HIS A C 1
ATOM 714 O O . HIS A 1 97 ? 11.105 -18.362 -5.342 1.00 55.12 97 HIS A O 1
ATOM 720 N N . GLU A 1 98 ? 11.420 -16.155 -5.388 1.00 41.06 98 GLU A N 1
ATOM 721 C CA . GLU A 1 98 ? 12.306 -16.200 -6.560 1.00 41.06 98 GLU A CA 1
ATOM 722 C C . GLU A 1 98 ? 13.706 -16.621 -6.070 1.00 41.06 98 GLU A C 1
ATOM 724 O O . GLU A 1 98 ? 14.487 -15.819 -5.564 1.00 41.06 98 GLU A O 1
ATOM 729 N N . SER A 1 99 ? 13.981 -17.929 -6.114 1.00 34.12 99 SER A N 1
ATOM 730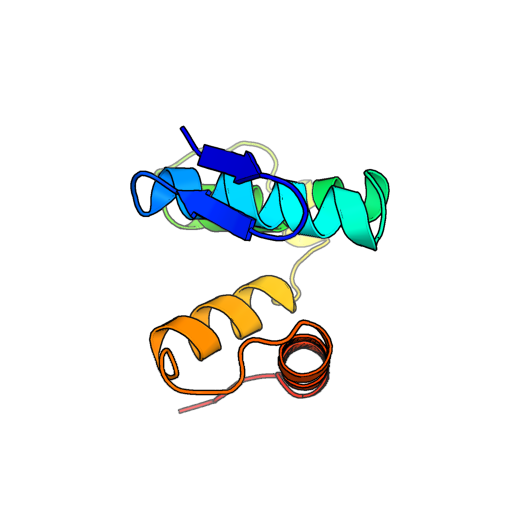 C CA . SER A 1 99 ? 15.320 -18.490 -5.915 1.00 34.12 99 SER A CA 1
ATOM 731 C C . SER A 1 99 ? 16.090 -18.427 -7.233 1.00 34.12 99 SER A C 1
ATOM 733 O O . SER A 1 99 ? 15.734 -19.142 -8.170 1.00 34.12 99 SER A O 1
ATOM 735 N N . ALA A 1 100 ? 17.162 -17.637 -7.275 1.00 30.72 100 ALA A N 1
ATOM 736 C CA . ALA A 1 100 ? 18.335 -17.864 -8.120 1.00 30.72 100 ALA A CA 1
ATOM 737 C C . ALA A 1 100 ? 19.583 -17.327 -7.409 1.00 30.72 100 ALA A C 1
ATOM 739 O O . ALA A 1 100 ? 19.533 -16.172 -6.929 1.00 30.72 100 ALA A O 1
#

Sequence (100 aa):
MFVRDGDLWTSGGVTTGIDMALGMIEADLGREVAMDIARDLALFVLRGGAESQVSRSLVLQQGATSPVRDVIAWIESHLDADLSVDALAAVARMSPHESA

Foldseek 3Di:
DWDDDPPDIGAPDDVRVLVRVLVVCCVVPNDVVSVVLVVLVVVVVVVVDDDDPDCPPVVVVPVDDQLSVQLVVVCVVCVPDPPDPVVSVVSSVVDDDPDD

Radius of gyration: 14.9 Å; chains: 1; bounding box: 36×34×36 Å